Protein AF-A0A7W0SQ50-F1 (afdb_monomer_lite)

Radius of gyration: 12.73 Å; chains: 1; bounding box: 33×24×35 Å

pLDDT: mean 94.63, std 6.31, range [55.09, 98.56]

Structure (mmCIF, N/CA/C/O backbone):
data_AF-A0A7W0SQ50-F1
#
_entry.id   AF-A0A7W0SQ50-F1
#
loop_
_atom_site.group_PDB
_atom_site.id
_atom_site.type_symbol
_atom_site.label_atom_id
_atom_site.label_alt_id
_atom_site.label_comp_id
_atom_site.label_asym_id
_atom_site.label_entity_id
_atom_site.label_seq_id
_atom_site.pdbx_PDB_ins_code
_atom_site.Cartn_x
_atom_site.Cartn_y
_atom_site.Cartn_z
_atom_site.occupancy
_atom_site.B_iso_or_equiv
_atom_site.auth_seq_id
_atom_site.auth_comp_id
_atom_site.auth_asym_id
_atom_site.auth_atom_id
_atom_site.pdbx_PDB_model_num
ATOM 1 N N . GLU A 1 1 ? 9.172 13.739 16.214 1.00 55.09 1 GLU A N 1
ATOM 2 C CA . GLU A 1 1 ? 8.505 12.479 16.592 1.00 55.09 1 GLU A CA 1
ATOM 3 C C . GLU A 1 1 ? 7.032 12.540 16.228 1.00 55.09 1 GLU A C 1
ATOM 5 O O . GLU A 1 1 ? 6.402 13.561 16.485 1.00 55.09 1 GLU A O 1
ATOM 10 N N . SER A 1 2 ? 6.508 11.500 15.573 1.00 71.69 2 SER A N 1
ATOM 11 C CA . SER A 1 2 ? 5.068 11.374 15.304 1.00 71.69 2 SER A CA 1
ATOM 12 C C . SER A 1 2 ? 4.369 10.866 16.562 1.00 71.69 2 SER A C 1
ATOM 14 O O . SER A 1 2 ? 4.813 9.889 17.155 1.00 71.69 2 SER A O 1
ATOM 16 N N . THR A 1 3 ? 3.263 11.494 16.956 1.00 83.06 3 THR A N 1
ATOM 17 C CA . THR A 1 3 ? 2.390 11.008 18.041 1.00 83.06 3 THR A CA 1
ATOM 18 C C . THR A 1 3 ? 1.317 10.037 17.542 1.00 83.06 3 THR A C 1
ATOM 20 O O . THR A 1 3 ? 0.522 9.535 18.331 1.00 83.06 3 THR A O 1
ATOM 23 N N . THR A 1 4 ? 1.272 9.776 16.231 1.00 84.94 4 THR A N 1
ATOM 24 C CA . THR A 1 4 ? 0.267 8.917 15.596 1.00 84.94 4 THR A CA 1
ATOM 25 C C . THR A 1 4 ? 0.866 7.550 15.289 1.00 84.94 4 THR A C 1
ATOM 27 O O . THR A 1 4 ? 1.888 7.461 14.605 1.00 84.94 4 THR A O 1
ATOM 30 N N . LEU A 1 5 ? 0.220 6.492 15.786 1.00 90.81 5 LEU A N 1
ATOM 31 C CA . LEU A 1 5 ? 0.558 5.109 15.450 1.00 90.81 5 LEU A CA 1
ATOM 32 C C . LEU A 1 5 ? -0.035 4.716 14.094 1.00 90.81 5 LEU A C 1
ATOM 34 O O . LEU A 1 5 ? -1.138 5.134 13.738 1.00 90.81 5 LEU A O 1
ATOM 38 N N . SER A 1 6 ? 0.691 3.864 13.372 1.00 91.81 6 SER A N 1
ATOM 39 C CA . SER A 1 6 ? 0.205 3.236 12.143 1.00 91.81 6 SER A CA 1
ATOM 40 C C . SER A 1 6 ? -1.003 2.340 12.425 1.00 91.81 6 SER A C 1
ATOM 42 O O . SER A 1 6 ? -1.091 1.714 13.482 1.00 91.81 6 SER A O 1
ATOM 44 N N . GLN A 1 7 ? -1.895 2.200 11.444 1.00 95.75 7 GLN A N 1
ATOM 45 C CA . GLN A 1 7 ? -3.006 1.245 11.494 1.00 95.75 7 GLN A CA 1
ATOM 46 C C . GLN A 1 7 ? -2.536 -0.209 11.675 1.00 95.75 7 GLN A C 1
ATOM 48 O O . GLN A 1 7 ? -3.221 -1.000 12.325 1.00 95.75 7 GLN A O 1
ATOM 53 N N . HIS A 1 8 ? -1.327 -0.543 11.205 1.00 96.31 8 HIS A N 1
ATOM 54 C CA . HIS A 1 8 ? -0.696 -1.847 11.448 1.00 96.31 8 HIS A CA 1
ATOM 55 C C . HIS 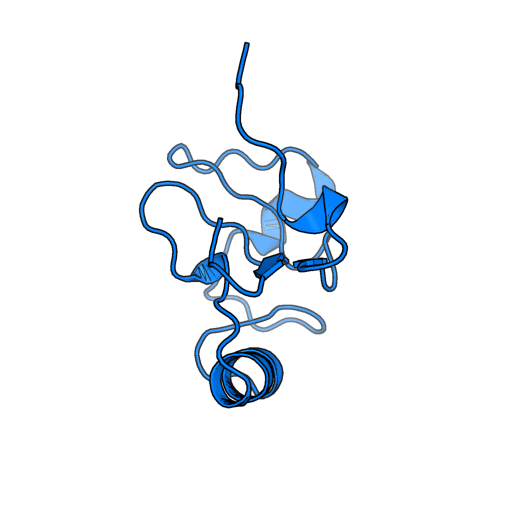A 1 8 ? -0.493 -2.135 12.941 1.00 96.31 8 HIS A C 1
ATOM 57 O O . HIS A 1 8 ? -0.663 -3.272 13.371 1.00 96.31 8 HIS A O 1
ATOM 63 N N . SER A 1 9 ? -0.201 -1.119 13.761 1.00 96.25 9 SER A N 1
ATOM 64 C CA . SER A 1 9 ? -0.009 -1.288 15.210 1.00 96.25 9 SER A CA 1
ATOM 65 C C . SER A 1 9 ? -1.292 -1.686 15.944 1.00 96.25 9 SER A C 1
ATOM 67 O O . SER A 1 9 ? -1.218 -2.288 17.011 1.00 96.25 9 SER A O 1
ATOM 69 N N . TYR A 1 10 ? -2.456 -1.376 15.369 1.00 95.50 10 TYR A N 1
ATOM 70 C CA . TYR A 1 10 ? -3.768 -1.742 15.909 1.00 95.50 10 TYR A CA 1
ATOM 71 C C . TYR A 1 10 ? -4.328 -3.040 15.303 1.00 95.50 10 TYR A C 1
ATOM 73 O O . TYR A 1 10 ? -5.405 -3.481 15.695 1.00 95.50 10 TYR A O 1
ATOM 81 N N . GLY A 1 11 ? -3.630 -3.650 14.336 1.00 96.25 11 GLY A N 1
ATOM 82 C CA . GLY A 1 11 ? -4.159 -4.774 13.555 1.00 96.25 11 GLY A CA 1
ATOM 83 C C . GLY A 1 11 ? -5.267 -4.372 12.572 1.00 96.25 11 GLY A C 1
ATOM 84 O O . GLY A 1 11 ? -6.074 -5.209 12.180 1.00 96.25 11 GLY A O 1
ATOM 85 N N . TRP A 1 12 ? -5.329 -3.093 12.186 1.00 97.69 12 TRP A N 1
ATOM 86 C CA . TRP A 1 12 ? -6.357 -2.527 11.297 1.00 97.69 12 TRP A CA 1
ATOM 87 C C . TRP A 1 12 ? -5.863 -2.287 9.873 1.00 97.69 12 TRP A C 1
ATOM 89 O O . TRP A 1 12 ? -6.511 -1.573 9.107 1.00 97.69 12 TRP A O 1
ATOM 99 N N . ALA A 1 13 ? -4.710 -2.853 9.528 1.00 98.19 13 ALA A N 1
ATOM 100 C CA . ALA A 1 13 ? -4.142 -2.767 8.198 1.00 98.19 13 ALA A CA 1
ATOM 101 C C . ALA A 1 13 ? -3.539 -4.095 7.752 1.00 98.19 13 ALA A C 1
ATOM 103 O O . ALA A 1 13 ? -3.147 -4.930 8.569 1.00 98.19 13 ALA A O 1
ATOM 104 N N . ILE A 1 14 ? -3.457 -4.264 6.437 1.00 98.00 14 ILE A N 1
ATOM 105 C CA . ILE A 1 14 ? -2.762 -5.371 5.791 1.00 98.00 14 ILE A CA 1
ATOM 106 C C . ILE A 1 14 ? -2.023 -4.863 4.557 1.00 98.00 14 ILE A C 1
ATOM 108 O O . ILE A 1 14 ? -2.549 -4.042 3.807 1.00 98.00 14 ILE A O 1
ATOM 112 N N . ASP A 1 15 ? -0.822 -5.399 4.339 1.00 98.12 15 ASP A N 1
ATOM 113 C CA . 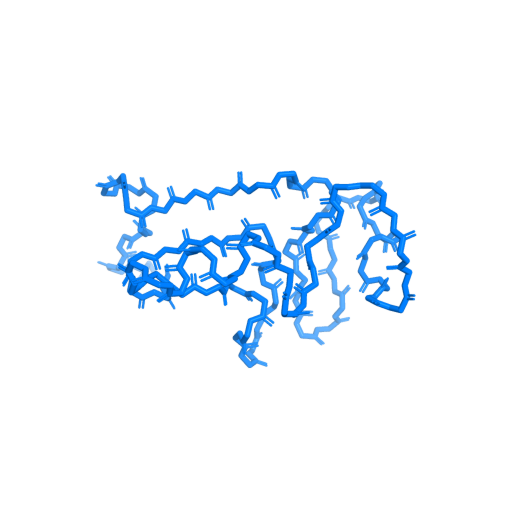ASP A 1 15 ? -0.038 -5.145 3.135 1.00 98.12 15 ASP A CA 1
ATOM 114 C C . ASP A 1 15 ? -0.004 -6.406 2.262 1.00 98.12 15 ASP A C 1
ATOM 116 O O . ASP A 1 15 ? 0.402 -7.482 2.713 1.00 98.12 15 ASP A O 1
ATOM 120 N N . ILE A 1 16 ? -0.417 -6.291 0.997 1.00 98.19 16 ILE A N 1
ATOM 121 C CA . ILE A 1 16 ? -0.518 -7.424 0.066 1.00 98.19 16 ILE A CA 1
ATOM 122 C C . ILE A 1 16 ? 0.513 -7.300 -1.059 1.00 98.19 16 ILE A C 1
ATOM 124 O O . ILE A 1 16 ? 0.573 -6.308 -1.787 1.00 98.19 16 ILE A O 1
ATOM 128 N N . ASN A 1 17 ? 1.295 -8.366 -1.251 1.00 97.75 17 ASN A N 1
ATOM 129 C CA . ASN A 1 17 ? 2.366 -8.455 -2.250 1.00 97.75 17 ASN A CA 1
ATOM 130 C C . ASN A 1 17 ? 3.302 -7.215 -2.268 1.00 97.75 17 ASN A C 1
ATOM 132 O O . ASN A 1 17 ? 3.421 -6.562 -3.309 1.00 97.75 17 ASN A O 1
ATOM 136 N N . PRO A 1 18 ? 4.008 -6.883 -1.164 1.00 96.75 18 PRO A N 1
ATOM 137 C CA . PRO A 1 18 ? 4.800 -5.646 -1.036 1.00 96.75 18 PRO A CA 1
ATOM 138 C C . PRO A 1 18 ? 5.859 -5.406 -2.121 1.00 96.75 18 PRO A C 1
ATOM 140 O O . PRO A 1 18 ? 6.258 -4.273 -2.383 1.00 96.75 18 PRO A O 1
ATOM 143 N N . LEU A 1 19 ? 6.352 -6.473 -2.757 1.00 96.56 19 LEU A N 1
ATOM 144 C CA . LEU A 1 19 ? 7.308 -6.359 -3.858 1.00 96.56 19 LEU A CA 1
ATOM 145 C C . LEU A 1 19 ? 6.639 -5.837 -5.140 1.00 96.56 19 LEU A C 1
ATOM 147 O O . LEU A 1 19 ? 7.216 -5.004 -5.838 1.00 96.56 19 LEU A O 1
ATOM 151 N N . GLN A 1 20 ? 5.443 -6.340 -5.449 1.00 97.94 20 GLN A N 1
ATOM 152 C CA . GLN A 1 20 ? 4.666 -5.999 -6.641 1.00 97.94 20 GLN A CA 1
ATOM 153 C C . GLN A 1 20 ? 3.825 -4.731 -6.453 1.00 97.94 20 GLN A C 1
ATOM 155 O O . GLN A 1 20 ? 3.432 -4.113 -7.440 1.00 97.94 20 GLN A O 1
ATOM 160 N N . ASN A 1 21 ? 3.569 -4.331 -5.207 1.00 97.94 21 ASN A N 1
ATOM 161 C CA . ASN A 1 21 ? 2.788 -3.148 -4.854 1.00 97.94 21 ASN A CA 1
ATOM 162 C C . ASN A 1 21 ? 3.577 -2.229 -3.916 1.00 97.94 21 ASN A C 1
ATOM 164 O O . ASN A 1 21 ? 3.172 -2.007 -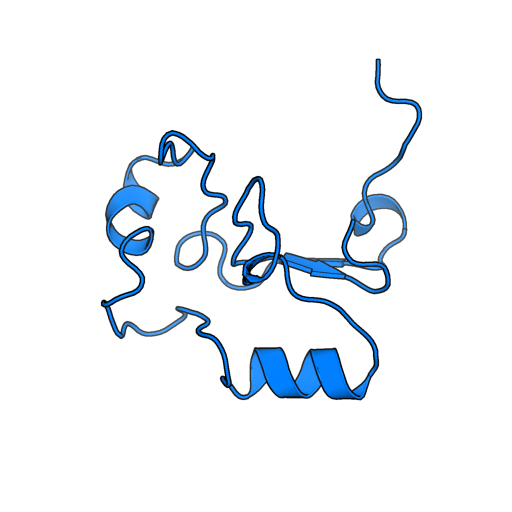2.780 1.00 97.94 21 ASN A O 1
ATOM 168 N N . PRO A 1 22 ? 4.736 -1.717 -4.354 1.00 97.19 22 PRO A N 1
ATOM 169 C CA . PRO A 1 22 ? 5.596 -0.964 -3.463 1.00 97.19 22 PRO A CA 1
ATOM 170 C C . PRO A 1 22 ? 4.967 0.363 -3.047 1.00 97.19 22 PRO A C 1
ATOM 172 O O . PRO A 1 22 ? 4.271 1.007 -3.831 1.00 97.19 22 PRO A O 1
ATOM 175 N N . TYR A 1 23 ? 5.363 0.830 -1.870 1.00 95.50 23 TYR A N 1
ATOM 176 C CA . TYR A 1 23 ? 5.315 2.242 -1.523 1.00 95.50 23 TYR A CA 1
ATOM 177 C C . TYR A 1 23 ? 6.146 3.077 -2.517 1.00 95.50 23 TYR A C 1
ATOM 179 O O . TYR A 1 23 ? 7.328 2.793 -2.764 1.00 95.50 23 TYR A O 1
ATOM 187 N N . VAL A 1 24 ? 5.528 4.121 -3.068 1.00 96.06 24 VAL A N 1
ATOM 188 C CA . VAL A 1 24 ? 6.102 5.074 -4.021 1.00 96.06 24 VAL A CA 1
ATOM 189 C C . VAL A 1 24 ? 5.921 6.492 -3.479 1.00 96.06 24 VAL A C 1
ATOM 191 O O . VAL A 1 24 ? 4.801 6.964 -3.277 1.00 96.06 24 VAL A O 1
ATOM 194 N N . ARG A 1 25 ? 7.036 7.192 -3.270 1.00 93.75 25 ARG A N 1
ATOM 195 C CA . ARG A 1 25 ? 7.042 8.618 -2.902 1.00 93.75 25 ARG A CA 1
ATOM 196 C C . ARG A 1 25 ? 6.632 9.496 -4.090 1.00 93.75 25 ARG A C 1
ATOM 198 O O . ARG A 1 25 ? 6.719 9.068 -5.238 1.00 93.75 25 ARG A O 1
ATOM 205 N N . ASN A 1 26 ? 6.271 10.752 -3.829 1.00 91.06 26 ASN A N 1
ATOM 206 C CA . ASN A 1 26 ? 5.932 11.730 -4.877 1.00 91.06 26 ASN A CA 1
ATOM 207 C C . ASN A 1 26 ? 7.032 11.955 -5.923 1.00 91.06 26 ASN A C 1
ATOM 209 O O . ASN A 1 26 ? 6.731 12.216 -7.082 1.00 91.06 26 ASN A O 1
ATOM 213 N N . ASP A 1 27 ? 8.302 11.829 -5.539 1.00 92.12 27 ASP A N 1
ATOM 214 C CA . ASP A 1 27 ? 9.455 11.906 -6.448 1.00 92.12 27 ASP A CA 1
ATOM 215 C C . ASP A 1 27 ? 9.656 10.616 -7.278 1.00 92.12 27 ASP A C 1
ATOM 217 O O . ASP A 1 27 ? 10.620 10.475 -8.031 1.00 92.12 27 ASP A O 1
ATOM 221 N N . GLY A 1 28 ? 8.757 9.639 -7.129 1.00 91.69 28 GLY A N 1
ATOM 222 C CA . GLY A 1 28 ? 8.827 8.326 -7.753 1.00 91.69 28 GLY A CA 1
ATOM 223 C C . GLY A 1 28 ? 9.787 7.359 -7.061 1.00 91.69 28 GLY A C 1
ATOM 224 O O . GLY A 1 28 ? 9.998 6.258 -7.581 1.00 91.69 28 GLY A O 1
ATOM 225 N N . THR A 1 29 ? 10.387 7.721 -5.927 1.00 94.19 29 THR A N 1
ATOM 226 C CA . THR A 1 29 ? 11.320 6.852 -5.210 1.00 94.19 29 THR A CA 1
ATOM 227 C C . THR A 1 29 ? 10.605 5.619 -4.664 1.00 94.19 29 THR A C 1
ATOM 229 O O . THR A 1 29 ? 9.553 5.706 -4.032 1.00 94.19 29 THR A O 1
ATOM 232 N N . VAL A 1 30 ? 11.232 4.460 -4.876 1.00 95.00 30 VAL A N 1
ATOM 233 C CA . VAL A 1 30 ? 10.843 3.165 -4.310 1.00 95.00 30 VAL A CA 1
ATOM 234 C C . VAL A 1 30 ? 12.002 2.645 -3.469 1.00 95.00 30 VAL A C 1
ATOM 236 O O . VAL A 1 30 ? 13.139 2.616 -3.942 1.00 95.00 30 VAL A O 1
ATOM 239 N N . LEU A 1 31 ? 11.719 2.219 -2.235 1.00 90.06 31 LEU A N 1
ATOM 240 C CA . LEU A 1 31 ? 12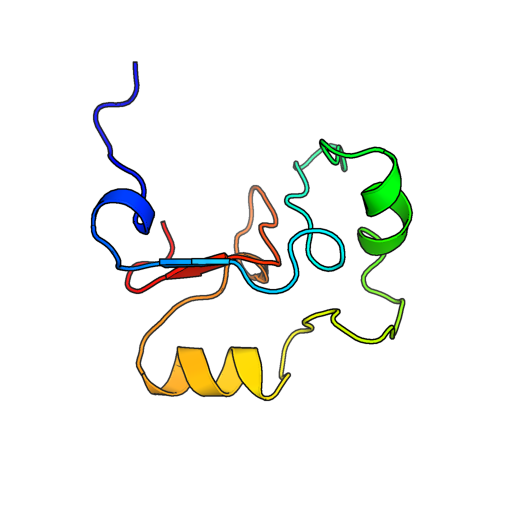.749 1.830 -1.260 1.00 90.06 31 LEU A CA 1
ATOM 241 C C . LEU A 1 31 ? 13.578 0.620 -1.712 1.00 90.06 31 LEU A C 1
ATOM 243 O O . LEU A 1 31 ? 14.790 0.575 -1.517 1.00 90.06 31 LEU A O 1
ATOM 247 N N . ARG A 1 32 ? 12.930 -0.375 -2.328 1.00 92.75 32 ARG A N 1
ATOM 248 C CA . ARG A 1 32 ? 13.590 -1.599 -2.796 1.00 92.75 32 ARG A CA 1
ATOM 249 C C . ARG A 1 32 ? 13.893 -1.495 -4.284 1.00 92.75 32 ARG A C 1
ATOM 251 O O . ARG A 1 32 ? 12.981 -1.386 -5.098 1.00 92.75 32 ARG A O 1
ATOM 258 N N . HIS A 1 33 ? 15.166 -1.614 -4.658 1.00 93.44 33 HIS A N 1
ATOM 259 C CA . HIS A 1 33 ? 15.596 -1.505 -6.060 1.00 93.44 33 HIS A CA 1
ATOM 260 C C . HIS A 1 33 ? 14.888 -2.511 -6.982 1.00 93.44 33 HIS A C 1
ATOM 262 O O . HIS A 1 33 ? 14.466 -2.154 -8.078 1.00 93.44 33 HIS A O 1
ATOM 268 N N . ILE A 1 34 ? 14.686 -3.741 -6.501 1.00 96.31 34 ILE A N 1
ATOM 269 C CA . ILE A 1 34 ? 13.977 -4.807 -7.222 1.00 96.31 34 ILE A CA 1
ATOM 270 C C . ILE A 1 34 ? 12.485 -4.499 -7.452 1.00 96.31 34 ILE A C 1
ATOM 272 O O . ILE A 1 34 ? 11.881 -5.044 -8.370 1.00 96.31 34 ILE A O 1
ATOM 276 N N . ALA A 1 35 ? 11.896 -3.590 -6.668 1.00 96.19 35 ALA A N 1
ATOM 277 C CA . ALA A 1 35 ? 10.500 -3.190 -6.806 1.00 96.19 35 ALA A CA 1
ATOM 278 C C . ALA A 1 35 ? 10.292 -2.060 -7.836 1.00 96.19 35 ALA A C 1
ATOM 280 O O . ALA A 1 35 ? 9.162 -1.800 -8.247 1.00 96.19 35 ALA A O 1
ATOM 281 N N . LYS A 1 36 ? 11.368 -1.405 -8.305 1.00 95.69 36 LYS A N 1
ATOM 282 C CA . LYS A 1 36 ? 11.300 -0.283 -9.262 1.00 95.69 36 LYS A CA 1
ATOM 283 C C . LYS A 1 36 ? 10.448 -0.562 -10.510 1.00 95.69 36 LYS A C 1
ATOM 285 O O . LYS A 1 36 ? 9.687 0.331 -10.882 1.00 95.69 36 LYS A O 1
ATOM 290 N N . PRO A 1 37 ? 10.509 -1.749 -11.153 1.00 95.69 37 PRO A N 1
ATOM 291 C CA . PRO A 1 37 ? 9.671 -2.025 -12.320 1.00 95.69 37 PRO A CA 1
ATOM 292 C C . PRO A 1 37 ? 8.168 -1.955 -12.019 1.00 95.69 37 PRO A C 1
ATOM 294 O O . PRO A 1 37 ? 7.396 -1.561 -12.886 1.00 95.69 37 PRO A O 1
ATOM 297 N N . PHE A 1 38 ? 7.752 -2.292 -10.794 1.00 96.50 38 PHE A N 1
ATOM 298 C CA . PHE A 1 38 ? 6.344 -2.339 -10.387 1.00 96.50 38 PHE A CA 1
ATOM 299 C C . PHE A 1 38 ? 5.742 -0.964 -10.064 1.00 96.50 38 PHE A C 1
ATOM 301 O O . PHE A 1 38 ? 4.527 -0.840 -9.927 1.00 96.50 38 PHE A O 1
ATOM 308 N N . ARG A 1 39 ? 6.565 0.095 -10.020 1.00 94.81 39 ARG A N 1
ATOM 309 C CA . ARG A 1 39 ? 6.078 1.483 -9.978 1.00 94.81 39 ARG A CA 1
ATOM 310 C C . ARG A 1 39 ? 5.265 1.833 -11.224 1.00 94.81 39 ARG A C 1
ATOM 312 O O . ARG A 1 39 ? 4.354 2.652 -11.149 1.00 94.81 39 ARG A O 1
ATOM 319 N N . ASN A 1 40 ? 5.610 1.254 -12.377 1.00 95.50 40 ASN A N 1
ATOM 320 C CA . ASN A 1 40 ? 4.885 1.519 -13.609 1.00 95.50 40 ASN A CA 1
ATOM 321 C C . ASN A 1 40 ? 3.520 0.814 -13.587 1.00 95.50 40 ASN A C 1
ATOM 323 O O . ASN A 1 40 ? 3.421 -0.381 -13.866 1.00 95.50 40 ASN A O 1
ATOM 327 N N . ARG A 1 41 ? 2.467 1.580 -13.288 1.00 95.44 41 ARG A N 1
ATOM 328 C CA . ARG A 1 41 ? 1.097 1.070 -13.168 1.00 95.44 41 ARG A CA 1
ATOM 329 C C . ARG A 1 41 ? 0.411 0.768 -14.502 1.00 95.44 41 ARG A C 1
ATOM 331 O O . ARG A 1 41 ? -0.655 0.165 -14.476 1.00 95.44 41 ARG A O 1
ATOM 338 N N . SER A 1 42 ? 1.024 1.092 -15.648 1.00 96.44 42 SER A N 1
ATOM 339 C CA . SER A 1 42 ? 0.537 0.607 -16.951 1.00 96.44 42 SER A CA 1
ATOM 340 C C . SER A 1 42 ? 0.849 -0.874 -17.191 1.00 96.44 42 SER A C 1
ATOM 342 O O . SER A 1 42 ? 0.263 -1.494 -18.076 1.00 96.44 42 SER A O 1
ATOM 344 N N . LEU A 1 43 ? 1.753 -1.465 -16.400 1.00 95.12 43 LEU A N 1
ATOM 345 C CA . LEU A 1 43 ? 2.048 -2.891 -16.465 1.00 95.12 43 LEU A CA 1
ATOM 346 C C . LEU A 1 43 ? 0.939 -3.707 -15.799 1.00 95.12 43 LEU A C 1
ATOM 348 O O . LEU A 1 43 ? 0.472 -3.378 -14.710 1.00 95.12 43 LEU A O 1
ATOM 352 N N . GLN A 1 44 ? 0.600 -4.824 -16.435 1.00 95.56 44 GLN A N 1
ATOM 353 C CA . GLN A 1 44 ? -0.307 -5.840 -15.912 1.00 95.56 44 GLN A CA 1
ATOM 354 C C . GLN A 1 44 ? 0.509 -7.100 -15.612 1.00 95.56 44 GLN A C 1
ATOM 356 O O . GLN A 1 44 ? 0.867 -7.856 -16.516 1.00 95.56 44 GLN A O 1
ATOM 361 N N . ARG A 1 45 ? 0.894 -7.294 -14.345 1.00 96.25 45 ARG A N 1
ATOM 362 C CA . ARG A 1 45 ? 1.677 -8.455 -13.888 1.00 96.25 45 ARG A CA 1
ATOM 363 C C . ARG A 1 45 ? 0.992 -9.118 -12.704 1.00 96.25 45 ARG A C 1
ATOM 365 O O . ARG A 1 45 ? 0.350 -8.453 -11.898 1.00 96.25 45 ARG A O 1
ATOM 372 N N . LYS A 1 46 ? 1.187 -10.432 -12.564 1.00 96.50 46 LYS A N 1
ATOM 373 C CA . LYS A 1 46 ? 0.663 -11.197 -11.424 1.00 96.50 46 LYS A CA 1
ATOM 374 C C . LYS A 1 46 ? 1.078 -10.552 -10.099 1.00 96.50 46 LYS A C 1
ATOM 376 O O . LYS A 1 46 ? 2.248 -10.226 -9.907 1.00 96.50 46 LYS A O 1
ATOM 381 N N . GLY A 1 47 ? 0.109 -10.410 -9.199 1.00 96.50 47 GLY A N 1
ATOM 382 C CA . GLY A 1 47 ? 0.300 -9.854 -7.861 1.00 96.50 47 GLY A CA 1
ATOM 383 C C . GLY A 1 47 ? 0.231 -8.329 -7.776 1.00 96.50 47 GLY A C 1
ATOM 384 O O . GLY A 1 47 ? 0.168 -7.823 -6.658 1.00 96.50 47 GLY A O 1
ATOM 385 N N . MET A 1 48 ? 0.210 -7.608 -8.905 1.00 98.44 48 MET A N 1
ATOM 386 C CA . MET A 1 48 ? -0.075 -6.170 -8.909 1.00 98.44 48 MET A CA 1
ATOM 387 C C . MET A 1 48 ? -1.559 -5.927 -8.615 1.00 98.44 48 MET A C 1
ATOM 389 O O . MET A 1 48 ? -2.400 -6.700 -9.061 1.00 98.44 48 MET A O 1
ATOM 393 N N . ILE A 1 49 ? -1.840 -4.872 -7.854 1.00 98.56 49 ILE A N 1
ATOM 394 C CA . ILE A 1 49 ? -3.185 -4.450 -7.456 1.00 98.56 49 ILE A CA 1
ATOM 395 C C . ILE A 1 49 ? -3.511 -3.138 -8.145 1.00 98.56 49 ILE A C 1
ATOM 397 O O . ILE A 1 49 ? -2.841 -2.139 -7.881 1.00 98.56 49 ILE A O 1
ATOM 401 N N . HIS A 1 50 ? -4.493 -3.130 -9.030 1.00 98.25 50 HIS A N 1
ATOM 402 C CA . HIS A 1 50 ? -4.941 -1.956 -9.768 1.00 98.25 50 HIS A CA 1
ATOM 403 C C . HIS A 1 50 ? -6.301 -1.479 -9.271 1.00 98.25 50 HIS A C 1
ATOM 405 O O . HIS A 1 50 ? -7.044 -2.216 -8.621 1.00 98.25 50 HIS A O 1
ATOM 411 N N . ASP A 1 51 ? -6.624 -0.230 -9.597 1.00 97.06 51 ASP A N 1
ATOM 412 C CA . ASP A 1 51 ? -7.961 0.296 -9.351 1.00 97.06 51 ASP A CA 1
ATOM 413 C C . ASP A 1 51 ? -9.027 -0.598 -10.014 1.00 97.06 51 ASP A C 1
ATOM 415 O O . ASP A 1 51 ? -8.830 -1.126 -11.111 1.00 97.06 51 ASP A O 1
ATOM 419 N N . GLY A 1 52 ? -10.140 -0.810 -9.311 1.00 96.94 52 GLY A N 1
ATOM 420 C CA . GLY A 1 52 ? -11.228 -1.692 -9.742 1.00 96.94 52 GLY A CA 1
ATOM 421 C C . GLY A 1 52 ? -10.995 -3.200 -9.547 1.00 96.94 52 GLY A C 1
ATOM 422 O O . GLY A 1 52 ? -11.953 -3.978 -9.683 1.00 96.94 52 GLY A O 1
ATOM 423 N N . ASP A 1 53 ? -9.788 -3.637 -9.170 1.00 98.31 53 ASP A N 1
ATOM 424 C CA . ASP A 1 53 ? -9.510 -5.053 -8.917 1.00 98.31 53 ASP A CA 1
ATOM 425 C C . ASP A 1 53 ? -10.398 -5.630 -7.811 1.00 98.31 53 ASP A C 1
ATOM 427 O O . ASP A 1 53 ? -10.899 -4.936 -6.921 1.00 98.31 53 ASP A O 1
ATOM 431 N N . VAL A 1 54 ? -10.580 -6.955 -7.841 1.00 98.12 54 VAL A N 1
ATOM 432 C CA . VAL A 1 54 ? -11.406 -7.663 -6.851 1.00 98.12 54 VAL A CA 1
ATOM 433 C C . VAL A 1 54 ? -10.971 -7.370 -5.416 1.00 98.12 54 VAL A C 1
ATOM 435 O O . VAL A 1 54 ? -11.832 -7.227 -4.555 1.00 98.12 54 VAL A O 1
ATOM 438 N N . VAL A 1 55 ? -9.669 -7.231 -5.160 1.00 98.06 55 VAL A N 1
ATOM 439 C CA . VAL A 1 55 ? -9.137 -6.919 -3.829 1.00 98.06 55 VAL A CA 1
ATOM 440 C C . VAL A 1 55 ? -9.546 -5.515 -3.379 1.00 98.06 55 VAL A C 1
ATOM 442 O O . VAL A 1 55 ? -10.113 -5.385 -2.297 1.00 98.06 55 VAL A O 1
ATOM 445 N N . VAL A 1 56 ? -9.392 -4.502 -4.240 1.00 98.50 56 VAL A N 1
ATOM 446 C CA . VAL A 1 56 ? -9.781 -3.112 -3.950 1.00 98.50 56 VAL A CA 1
ATOM 447 C C . VAL A 1 56 ? -11.278 -3.028 -3.679 1.00 98.50 56 VAL A C 1
ATOM 449 O O . VAL A 1 56 ? -11.703 -2.521 -2.643 1.00 98.50 56 VAL A O 1
ATOM 452 N N . ARG A 1 57 ? -12.097 -3.639 -4.544 1.00 98.56 57 ARG A N 1
ATOM 453 C CA . ARG A 1 57 ? -13.555 -3.665 -4.358 1.00 98.56 57 ARG A CA 1
ATOM 454 C C . ARG A 1 57 ? -13.986 -4.442 -3.115 1.00 98.56 57 ARG A C 1
ATOM 456 O O . ARG A 1 57 ? -15.006 -4.103 -2.523 1.00 98.56 57 ARG A O 1
ATOM 463 N N . SER A 1 58 ? -13.264 -5.494 -2.730 1.00 98.50 58 SER A N 1
ATOM 464 C CA . SER A 1 58 ? -13.620 -6.312 -1.563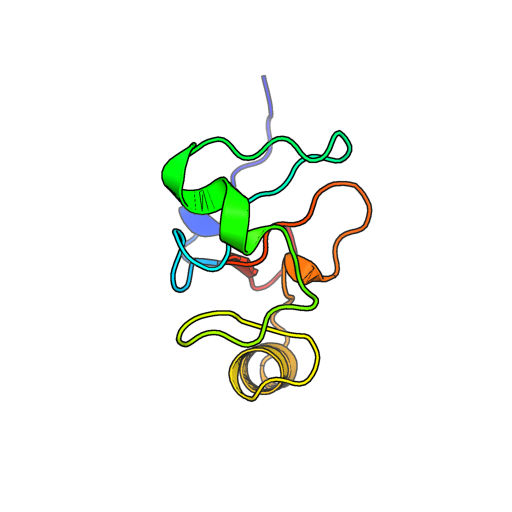 1.00 98.50 58 SER A CA 1
ATOM 465 C C . SER A 1 58 ? -13.332 -5.583 -0.255 1.00 98.50 58 SER A C 1
ATOM 467 O O . SER A 1 58 ? -14.198 -5.568 0.615 1.00 98.50 58 SER A O 1
ATOM 469 N N . PHE A 1 59 ? -12.174 -4.925 -0.141 1.00 98.50 59 PHE A N 1
ATOM 470 C CA . PHE A 1 59 ? -11.866 -4.069 1.008 1.00 98.50 59 PHE A CA 1
ATOM 471 C C . PHE A 1 59 ? -12.798 -2.852 1.070 1.00 98.50 59 PHE A C 1
ATOM 473 O O . PHE A 1 59 ? -13.390 -2.594 2.117 1.00 98.50 59 PHE A O 1
ATOM 480 N N . GLY A 1 60 ? -13.060 -2.197 -0.066 1.00 98.25 60 GLY A N 1
ATOM 481 C CA . GLY A 1 60 ? -14.013 -1.084 -0.126 1.00 98.25 60 GLY A CA 1
ATOM 482 C C . GLY A 1 60 ? -15.427 -1.462 0.339 1.00 98.25 60 GLY A C 1
ATOM 483 O O . GLY A 1 60 ? -16.084 -0.685 1.026 1.00 98.25 60 GLY A O 1
ATOM 484 N N . ARG A 1 61 ? -15.896 -2.688 0.054 1.00 98.38 61 ARG A N 1
ATOM 485 C CA . ARG A 1 61 ? -17.212 -3.184 0.515 1.00 98.38 61 ARG A CA 1
ATOM 486 C C . ARG A 1 61 ? -17.335 -3.322 2.031 1.00 98.38 61 ARG A C 1
ATOM 488 O O . ARG A 1 61 ? -18.454 -3.279 2.532 1.00 98.38 61 ARG A O 1
ATOM 495 N N . ILE A 1 62 ? -16.225 -3.509 2.741 1.00 97.56 62 ILE A N 1
ATOM 496 C CA . ILE A 1 62 ? -16.198 -3.574 4.209 1.00 97.56 62 ILE A CA 1
ATOM 497 C C . ILE A 1 62 ? -15.764 -2.244 4.843 1.00 97.56 62 ILE A C 1
ATOM 499 O O . ILE A 1 62 ? -15.499 -2.196 6.041 1.00 97.56 62 ILE A O 1
ATOM 503 N N . GLY A 1 63 ? -15.691 -1.170 4.050 1.00 97.69 63 GLY A N 1
ATOM 504 C CA . GLY A 1 63 ? -15.331 0.169 4.512 1.00 97.69 63 GLY A CA 1
ATOM 505 C C . GLY A 1 63 ? -13.833 0.398 4.707 1.00 97.69 63 GLY A C 1
ATOM 506 O O . GLY A 1 63 ? -13.466 1.365 5.360 1.00 97.69 63 GLY A O 1
ATOM 507 N N . TRP A 1 64 ? -12.972 -0.476 4.181 1.00 98.19 64 TRP A N 1
ATOM 508 C CA . TRP A 1 64 ? -11.524 -0.261 4.199 1.00 98.19 64 TRP A CA 1
ATOM 509 C C . TRP A 1 64 ? -11.087 0.550 2.980 1.00 98.19 64 TRP A C 1
ATOM 511 O O . TRP A 1 64 ? -11.626 0.392 1.883 1.00 98.19 64 TRP A O 1
ATOM 521 N N . GLU A 1 65 ? -10.068 1.375 3.172 1.00 97.88 65 GLU A N 1
ATOM 522 C CA . GLU A 1 65 ? -9.476 2.226 2.146 1.00 97.88 65 GLU A CA 1
ATOM 523 C C . GLU A 1 65 ? -8.188 1.612 1.587 1.00 97.88 65 GLU A C 1
ATOM 525 O O . GLU A 1 65 ? -7.539 0.783 2.233 1.00 97.88 65 GLU A O 1
ATOM 530 N N . TRP A 1 66 ? -7.808 2.032 0.379 1.00 98.44 66 TRP A N 1
ATOM 531 C CA . TRP A 1 66 ? -6.614 1.561 -0.318 1.00 98.44 66 TRP A CA 1
ATOM 532 C C . TRP A 1 66 ? -5.564 2.669 -0.440 1.00 98.44 66 TRP A C 1
ATOM 534 O O . TRP A 1 66 ? -5.836 3.757 -0.946 1.00 98.44 66 TRP A O 1
ATOM 544 N N . GLY A 1 67 ? -4.319 2.372 -0.062 1.00 97.56 67 GLY A N 1
ATOM 545 C CA . GLY A 1 67 ? -3.199 3.313 -0.165 1.00 97.56 67 GLY A CA 1
ATOM 546 C C . GLY A 1 67 ? -2.811 3.683 -1.602 1.00 97.56 67 GLY A C 1
ATOM 547 O O . GLY A 1 67 ? -2.075 4.649 -1.825 1.00 97.56 67 GLY A O 1
ATOM 548 N N . GLY A 1 68 ? -3.326 2.960 -2.602 1.00 96.81 68 GLY A N 1
ATOM 549 C CA . GLY A 1 68 ? -3.224 3.334 -4.012 1.00 96.81 68 GLY A CA 1
ATOM 550 C C . GLY A 1 68 ? -4.019 4.590 -4.387 1.00 96.81 68 GLY A C 1
ATOM 551 O O . GLY A 1 68 ? -3.676 5.232 -5.383 1.00 96.81 68 GLY A O 1
ATOM 552 N N . ASP A 1 69 ? -5.000 5.005 -3.580 1.00 95.69 69 ASP A N 1
ATOM 553 C CA . ASP A 1 69 ? -5.844 6.176 -3.860 1.00 95.69 69 ASP A CA 1
ATOM 554 C C . ASP A 1 69 ? -5.282 7.479 -3.274 1.00 95.69 69 ASP A C 1
ATOM 556 O O . ASP A 1 69 ? -5.583 8.567 -3.765 1.00 95.69 69 ASP A O 1
ATOM 560 N N . TRP A 1 70 ? -4.360 7.394 -2.314 1.00 94.25 70 TRP A N 1
ATOM 561 C CA . TRP A 1 70 ? -3.769 8.550 -1.634 1.00 94.25 70 TRP A CA 1
ATOM 562 C C . TRP A 1 70 ? -3.051 9.528 -2.583 1.00 94.25 70 TRP A C 1
ATOM 564 O O . TRP A 1 70 ? -2.473 9.138 -3.597 1.00 94.25 70 TRP A O 1
ATOM 574 N N . HIS A 1 71 ? -3.074 10.827 -2.271 1.00 86.62 71 HIS A N 1
ATOM 575 C CA . HIS A 1 71 ? -2.593 11.872 -3.189 1.00 86.62 71 HIS A CA 1
ATOM 576 C C . HIS A 1 71 ? -1.093 12.179 -3.090 1.00 86.62 71 HIS A C 1
ATOM 578 O O . HIS A 1 71 ? -0.475 12.518 -4.095 1.00 86.62 71 HIS A O 1
ATOM 584 N N . THR A 1 72 ? -0.513 12.107 -1.890 1.00 82.88 72 THR A N 1
ATOM 585 C CA . THR A 1 72 ? 0.859 12.578 -1.600 1.00 82.88 72 THR A CA 1
ATOM 586 C C . THR A 1 72 ? 1.891 11.464 -1.483 1.00 82.88 72 THR A C 1
ATOM 588 O O . THR A 1 72 ? 3.084 11.721 -1.339 1.00 82.88 72 THR A O 1
ATOM 591 N N . LEU A 1 73 ? 1.449 10.220 -1.484 1.00 90.69 73 LEU A N 1
ATOM 592 C CA . LEU A 1 73 ? 2.285 9.041 -1.586 1.00 90.69 73 LEU A CA 1
ATOM 593 C C . LEU A 1 73 ? 1.374 7.923 -2.072 1.00 90.69 73 LEU A C 1
ATOM 595 O O . LEU A 1 73 ? 0.179 7.945 -1.786 1.00 90.69 73 LEU A O 1
ATOM 599 N N . LYS A 1 74 ? 1.917 6.966 -2.815 1.00 95.62 74 LYS A N 1
ATOM 600 C CA . LYS A 1 74 ? 1.152 5.806 -3.267 1.00 95.62 74 LYS A CA 1
ATOM 601 C C . LYS A 1 74 ? 1.654 4.584 -2.531 1.00 95.62 74 LYS A C 1
ATOM 603 O O . LYS A 1 74 ? 2.789 4.174 -2.756 1.00 95.62 74 LYS A O 1
ATOM 608 N N . ASP A 1 75 ? 0.825 4.013 -1.671 1.00 96.56 75 ASP A N 1
ATOM 609 C CA . ASP A 1 75 ? 1.143 2.782 -0.952 1.00 96.56 75 ASP A CA 1
ATOM 610 C C . ASP A 1 75 ? 0.280 1.632 -1.473 1.00 96.56 75 ASP A C 1
ATOM 612 O O . ASP A 1 75 ? -0.755 1.283 -0.915 1.00 96.56 75 ASP A O 1
ATOM 616 N N . TYR A 1 76 ? 0.666 1.084 -2.628 1.00 97.69 76 TYR A N 1
ATOM 617 C CA . TYR A 1 76 ? -0.191 0.155 -3.370 1.00 97.69 76 TYR A CA 1
ATOM 618 C C . TYR A 1 76 ? -0.474 -1.157 -2.626 1.00 97.69 76 TYR A C 1
ATOM 620 O O . TYR A 1 76 ? -1.443 -1.839 -2.960 1.00 97.69 76 TYR A O 1
ATOM 628 N N . MET A 1 77 ? 0.386 -1.557 -1.687 1.00 97.81 77 MET A N 1
ATOM 629 C CA . MET A 1 77 ? 0.195 -2.779 -0.900 1.00 97.81 77 MET A CA 1
ATOM 630 C C . MET A 1 77 ? -0.834 -2.586 0.209 1.00 97.81 77 MET A C 1
ATOM 632 O O . MET A 1 77 ? -1.425 -3.576 0.634 1.00 97.81 77 MET A O 1
ATOM 636 N N . HIS A 1 78 ? -1.029 -1.346 0.655 1.00 98.12 78 HIS A N 1
ATOM 637 C CA . HIS A 1 78 ? -1.675 -1.020 1.912 1.00 98.12 78 HIS A CA 1
ATOM 638 C C . HIS A 1 78 ? -3.196 -0.952 1.799 1.00 98.12 78 HIS A C 1
ATOM 640 O O . HIS A 1 78 ? -3.737 -0.206 0.982 1.00 98.12 78 HIS A O 1
ATOM 646 N N . PHE A 1 79 ? -3.879 -1.668 2.686 1.00 98.50 79 PHE A N 1
ATOM 647 C CA . PHE A 1 79 ? -5.304 -1.512 2.954 1.00 98.50 79 PHE A CA 1
ATOM 648 C C . PHE A 1 79 ? -5.513 -1.296 4.442 1.00 98.50 79 PHE A C 1
ATOM 650 O O . PHE A 1 79 ? -4.921 -2.023 5.242 1.00 98.50 79 PHE A O 1
ATOM 657 N N . SER A 1 80 ? -6.371 -0.352 4.822 1.00 98.19 80 SER A N 1
ATOM 658 C CA . SER A 1 80 ? -6.660 -0.102 6.234 1.00 98.19 80 SER A CA 1
ATOM 659 C C . SER A 1 80 ? -8.064 0.414 6.493 1.00 98.19 80 SER A C 1
ATOM 661 O O . SER A 1 80 ? -8.717 0.976 5.619 1.00 98.19 80 SER A O 1
ATOM 663 N N . LEU A 1 81 ? -8.520 0.240 7.734 1.00 97.31 81 LEU A N 1
ATOM 664 C CA . LEU A 1 81 ? -9.855 0.651 8.167 1.00 97.31 81 LEU A CA 1
ATOM 665 C C . LEU A 1 81 ? -10.096 2.167 8.067 1.00 97.31 81 LEU A C 1
ATOM 667 O O . LEU A 1 81 ? -11.234 2.583 7.896 1.00 97.31 81 LEU A O 1
ATOM 671 N N . THR A 1 82 ? -9.054 2.992 8.220 1.00 93.12 82 THR A N 1
ATOM 672 C CA . THR A 1 82 ? -9.198 4.462 8.274 1.00 93.12 82 THR A CA 1
ATOM 673 C C . THR A 1 82 ? -8.396 5.212 7.213 1.00 93.12 82 THR A C 1
ATOM 675 O O . THR A 1 82 ? -8.369 6.442 7.248 1.00 93.12 82 THR A O 1
ATOM 678 N N . GLY A 1 83 ? -7.718 4.492 6.310 1.00 86.94 83 GLY A N 1
ATOM 679 C CA . GLY A 1 83 ? -6.938 5.090 5.225 1.00 86.94 83 GLY A CA 1
ATOM 680 C C . GLY A 1 83 ? -5.733 5.908 5.685 1.00 86.94 83 GLY A C 1
ATOM 681 O O . GLY A 1 83 ? -5.413 6.923 5.066 1.00 86.94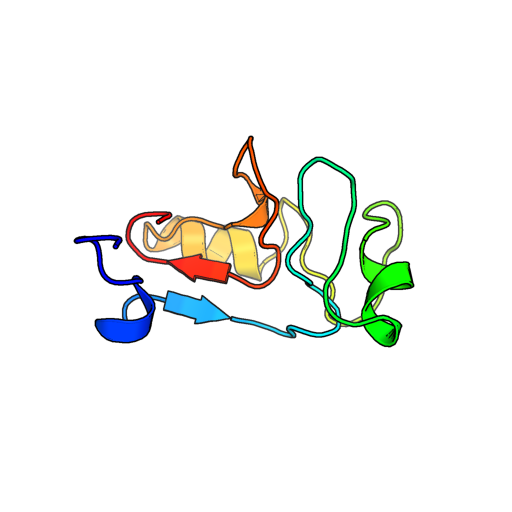 83 GLY A O 1
ATOM 682 N N . ARG A 1 84 ? -5.086 5.505 6.785 1.00 80.25 84 ARG A N 1
ATOM 683 C CA . ARG A 1 84 ? -3.981 6.238 7.425 1.00 80.25 84 ARG A CA 1
ATOM 684 C C . ARG A 1 84 ? -2.761 5.374 7.706 1.00 80.25 84 ARG A C 1
ATOM 686 O O . ARG A 1 84 ? -2.927 4.162 7.958 1.00 80.25 84 ARG A O 1
#

Secondary structure (DSSP, 8-state):
---PPPGGGGT-EEE--TTTS-EEETT--BSSGGGGGGG-TT---TT---TT-HHHHHHHHTT-EETTS-SSEEETTEEESS--

Foldseek 3Di:
DDPDDDLVVVVFKFFFPCLLQPKAAPVRDGPDPSSSVSSPPVDDDPRFDDPPDPVQVVLVVVQKHAQCVDDGIRRRRMIGNPND

Sequence (84 aa):
ESTTLSQHSYGWAIDINPLQNPYVRNDGTVLRHIAKPFRNRSLQRKGMIHDGDVVVRSFGRIGWEWGGDWHTLKDYMHFSLTGR